Protein AF-A0A645J8C2-F1 (afdb_monomer_lite)

pLDDT: mean 81.37, std 12.47, range [44.69, 94.81]

InterPro domains:
  IPR003390 DNA integrity scanning protein, DisA, N-terminal [PF02457] (5-46)
  IPR003390 DNA integrity scanning protein, DisA, N-terminal [PS51794] (1-54)
  IPR036888 DNA integrity scanning protein, DisA, N-terminal domain superfamily [G3DSA:3.40.1700.10] (2-58)
  IPR036888 DNA integrity scanning protein, DisA, N-terminal domain superfamily [SSF143597] (4-51)
  IPR050338 DNA integrity scanning protein DisA [PTHR34185] (4-54)

Organism: NCBI:txid1076179

Secondary structure (DSSP, 8-state):
----S----TT--HHHHHHHHHHHHSS--EEEEETTTTEEEEEETTEEEEEEE-SS------

Radius of gyration: 12.34 Å; chains: 1; bounding box: 31×22×34 Å

Sequence (62 aa):
MDGKNIDIEKGLGGRHVSAAAISRDTVAISVTVSESGGVLRVYKDAKETICMESLQPASRYI

Foldseek 3Di:
DDLPPADDDPPDDPVLSVQLVVLQVDVDKGWDQDLVFRWIWIHHNSDTDDTDGDPDHPDPPD

Structure (mmCIF, N/CA/C/O backbone):
data_AF-A0A645J8C2-F1
#
_entry.id   AF-A0A645J8C2-F1
#
loop_
_atom_site.group_PDB
_atom_site.id
_atom_site.type_symbol
_atom_site.label_atom_id
_atom_site.label_alt_id
_atom_site.label_comp_id
_atom_site.label_asym_id
_atom_site.label_entity_id
_atom_site.label_seq_id
_atom_site.pdbx_PDB_ins_code
_atom_site.Cartn_x
_atom_site.Cartn_y
_atom_site.Cartn_z
_atom_site.occupancy
_atom_site.B_iso_or_equiv
_atom_site.auth_seq_id
_atom_site.auth_comp_id
_atom_site.auth_asym_id
_atom_site.auth_atom_id
_atom_site.pdbx_PDB_model_num
ATOM 1 N N . MET A 1 1 ? 17.222 3.426 -7.769 1.00 44.69 1 MET A N 1
ATOM 2 C CA . MET A 1 1 ? 15.837 2.917 -7.728 1.00 44.69 1 MET A CA 1
ATOM 3 C C . MET A 1 1 ? 14.953 4.054 -7.255 1.00 44.69 1 MET A C 1
ATOM 5 O O . MET A 1 1 ? 14.807 4.270 -6.059 1.00 44.69 1 MET A O 1
ATOM 9 N N . ASP A 1 2 ? 14.499 4.882 -8.188 1.00 49.66 2 ASP A N 1
ATOM 10 C CA . ASP A 1 2 ? 13.813 6.134 -7.889 1.00 49.66 2 ASP A CA 1
ATOM 11 C C . ASP A 1 2 ? 12.373 5.874 -7.420 1.00 49.66 2 ASP A C 1
ATOM 13 O O . ASP A 1 2 ? 11.521 5.429 -8.188 1.00 49.66 2 ASP A O 1
ATOM 17 N N . GLY A 1 3 ? 12.058 6.219 -6.168 1.00 55.06 3 GLY A N 1
ATOM 18 C CA . GLY A 1 3 ? 10.684 6.260 -5.639 1.00 55.06 3 GLY A CA 1
ATOM 19 C C . GLY A 1 3 ? 9.806 7.362 -6.258 1.00 55.06 3 GLY A C 1
ATOM 20 O O . GLY A 1 3 ? 8.797 7.742 -5.682 1.00 55.06 3 GLY A O 1
ATOM 21 N N . LYS A 1 4 ? 10.196 7.907 -7.418 1.00 59.72 4 LYS A N 1
ATOM 22 C CA . LYS A 1 4 ? 9.670 9.141 -8.024 1.00 59.72 4 LYS A CA 1
ATOM 23 C C . LYS A 1 4 ? 8.317 9.005 -8.733 1.00 59.72 4 LYS A C 1
ATOM 25 O O . LYS A 1 4 ? 7.858 9.979 -9.311 1.00 59.72 4 LYS A O 1
ATOM 30 N N . ASN A 1 5 ? 7.674 7.840 -8.704 1.00 66.69 5 ASN A N 1
ATOM 31 C CA . ASN A 1 5 ? 6.400 7.628 -9.398 1.00 66.69 5 ASN A CA 1
ATOM 32 C C . ASN A 1 5 ? 5.433 6.794 -8.555 1.00 66.69 5 ASN A C 1
ATOM 34 O O . ASN A 1 5 ? 4.988 5.728 -8.978 1.00 66.69 5 ASN A O 1
ATOM 38 N N . ILE A 1 6 ? 5.222 7.226 -7.316 1.00 72.75 6 ILE A N 1
ATOM 39 C CA . ILE A 1 6 ? 4.251 6.643 -6.396 1.00 72.75 6 ILE A CA 1
ATOM 40 C C . ILE A 1 6 ? 3.382 7.803 -5.922 1.00 72.75 6 ILE A C 1
ATOM 42 O O . ILE A 1 6 ? 3.877 8.700 -5.239 1.00 72.75 6 ILE A O 1
ATOM 46 N N . ASP A 1 7 ? 2.121 7.806 -6.341 1.00 76.31 7 ASP A N 1
ATOM 47 C CA . ASP A 1 7 ? 1.148 8.821 -5.949 1.00 76.31 7 ASP A CA 1
ATOM 48 C C . ASP A 1 7 ? 0.511 8.388 -4.625 1.00 76.31 7 ASP A C 1
ATOM 50 O O . ASP A 1 7 ? -0.402 7.564 -4.588 1.00 76.31 7 ASP A O 1
ATOM 54 N N . ILE A 1 8 ? 1.099 8.851 -3.523 1.00 79.50 8 ILE A N 1
ATOM 55 C CA . ILE A 1 8 ? 0.683 8.526 -2.158 1.00 79.50 8 ILE A CA 1
ATOM 56 C C . ILE A 1 8 ? 0.308 9.809 -1.422 1.00 79.50 8 ILE A C 1
ATOM 58 O O . ILE A 1 8 ? 0.976 10.838 -1.562 1.00 79.50 8 ILE A O 1
ATOM 62 N N . GLU A 1 9 ? -0.731 9.729 -0.588 1.00 77.75 9 GLU A N 1
ATOM 63 C CA . GLU A 1 9 ? -1.134 10.842 0.267 1.00 77.75 9 GLU A CA 1
ATOM 64 C C . GLU A 1 9 ? 0.024 11.332 1.152 1.00 77.75 9 GLU A C 1
ATOM 66 O O . GLU A 1 9 ? 0.811 10.561 1.715 1.00 77.75 9 GLU A O 1
ATOM 71 N N . LYS A 1 10 ? 0.126 12.656 1.300 1.00 76.75 10 LYS A N 1
ATOM 72 C CA . LYS A 1 10 ? 1.129 13.268 2.176 1.00 76.75 10 LYS A CA 1
ATOM 73 C C . LYS A 1 10 ? 0.864 12.870 3.629 1.00 76.75 10 LYS A C 1
ATOM 75 O O . LYS A 1 10 ? -0.274 12.851 4.077 1.00 76.75 10 LYS A O 1
ATOM 80 N N . GLY A 1 11 ? 1.935 12.610 4.378 1.00 77.88 11 GLY A N 1
ATOM 81 C CA . GLY A 1 11 ? 1.849 12.197 5.784 1.00 77.88 11 GLY A CA 1
ATOM 82 C C . GLY A 1 11 ? 1.849 10.682 5.999 1.00 77.88 11 GLY A C 1
ATOM 83 O O . GLY A 1 11 ? 1.872 10.240 7.145 1.00 77.88 11 GLY A O 1
ATOM 84 N N . LEU A 1 12 ? 1.890 9.880 4.928 1.00 79.19 12 LEU A N 1
ATOM 85 C CA . LEU A 1 12 ? 2.088 8.435 5.027 1.00 79.19 12 LEU A CA 1
ATOM 86 C C . LEU A 1 12 ? 3.570 8.073 5.177 1.00 79.19 12 LEU A C 1
ATOM 88 O O . LEU A 1 12 ? 4.445 8.634 4.518 1.00 79.19 12 LEU A O 1
ATOM 92 N N . GLY A 1 13 ? 3.854 7.139 6.088 1.00 84.75 13 GLY A N 1
ATOM 93 C CA . GLY A 1 13 ? 5.217 6.737 6.433 1.00 84.75 13 GLY A CA 1
ATOM 94 C C . GLY A 1 13 ? 5.842 5.774 5.420 1.00 84.75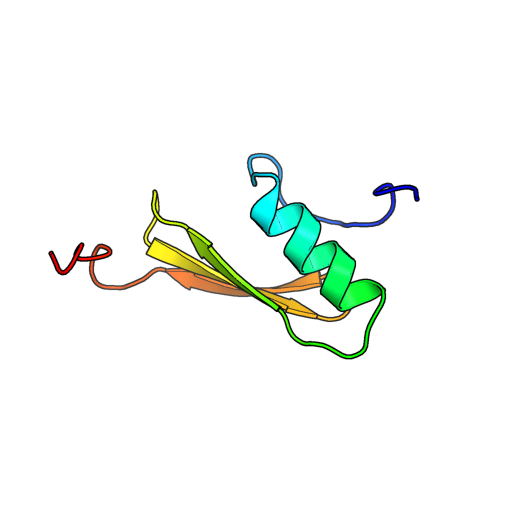 13 GLY A C 1
ATOM 95 O O . GLY A 1 13 ? 5.204 5.310 4.476 1.00 84.75 13 GLY A O 1
ATOM 96 N N . GLY A 1 14 ? 7.101 5.391 5.661 1.00 87.88 14 GLY A N 1
ATOM 97 C CA . GLY A 1 14 ? 7.860 4.527 4.747 1.00 87.88 14 GLY A CA 1
ATOM 98 C C . GLY A 1 14 ? 7.204 3.172 4.436 1.00 87.88 14 GLY A C 1
ATOM 99 O O . GLY A 1 14 ? 7.413 2.637 3.354 1.00 87.88 14 GLY A O 1
ATOM 100 N N . ARG A 1 15 ? 6.363 2.628 5.332 1.00 88.62 15 ARG A N 1
ATOM 101 C CA . ARG A 1 15 ? 5.631 1.367 5.088 1.00 88.62 15 ARG A CA 1
ATOM 102 C C . ARG A 1 15 ? 4.621 1.493 3.950 1.00 88.62 15 ARG A C 1
ATOM 104 O O . ARG A 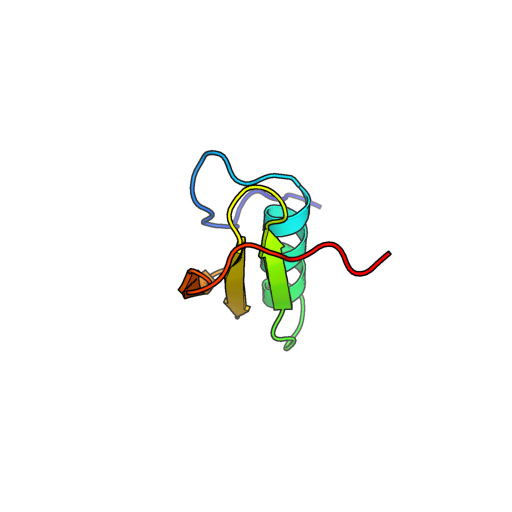1 15 ? 4.537 0.593 3.122 1.00 88.62 15 ARG A O 1
ATOM 111 N N . HIS A 1 16 ? 3.896 2.605 3.895 1.00 89.56 16 HIS A N 1
ATOM 112 C CA . HIS A 1 16 ? 2.941 2.895 2.828 1.00 89.56 16 HIS A CA 1
ATOM 113 C C . HIS A 1 16 ? 3.667 3.085 1.499 1.00 89.56 16 HIS A C 1
ATOM 115 O O . HIS A 1 16 ? 3.300 2.463 0.507 1.00 89.56 16 HIS A O 1
ATOM 121 N N . VAL A 1 17 ? 4.766 3.848 1.506 1.00 89.69 17 VAL A N 1
ATOM 122 C CA . VAL A 1 17 ? 5.600 4.069 0.312 1.00 89.69 17 VAL A CA 1
ATOM 123 C C . VAL A 1 17 ? 6.136 2.748 -0.241 1.00 89.69 17 VAL A C 1
ATOM 125 O O . VAL A 1 17 ? 6.012 2.489 -1.437 1.00 89.69 17 VAL A O 1
ATOM 128 N N . SER A 1 18 ? 6.660 1.874 0.619 1.00 91.62 18 SER A N 1
ATOM 129 C CA . SER A 1 18 ? 7.130 0.546 0.210 1.00 91.62 18 SER A CA 1
ATOM 130 C C . SER A 1 18 ? 6.001 -0.345 -0.313 1.00 91.62 18 SER A C 1
ATOM 132 O O . SER A 1 18 ? 6.200 -1.063 -1.291 1.00 91.62 18 SER A O 1
ATOM 134 N N . ALA A 1 19 ? 4.815 -0.300 0.304 1.00 92.88 19 ALA A N 1
ATOM 135 C CA . ALA A 1 19 ? 3.657 -1.085 -0.120 1.00 92.88 19 ALA A CA 1
ATOM 136 C C . ALA A 1 19 ? 3.164 -0.670 -1.516 1.00 92.88 19 ALA A C 1
ATOM 138 O O . ALA A 1 19 ? 2.910 -1.526 -2.368 1.00 92.88 19 ALA A O 1
ATOM 139 N N . ALA A 1 20 ? 3.087 0.628 -1.794 1.00 91.88 20 ALA A N 1
ATOM 140 C CA . ALA A 1 20 ? 2.728 1.096 -3.124 1.00 91.88 20 ALA A CA 1
ATOM 141 C C . ALA A 1 20 ? 3.836 0.801 -4.152 1.00 91.88 20 ALA A C 1
ATOM 143 O O . ALA A 1 20 ? 3.522 0.340 -5.248 1.00 91.88 20 ALA A O 1
ATOM 144 N N . ALA A 1 21 ? 5.119 0.949 -3.789 1.00 92.12 21 ALA A N 1
ATOM 145 C CA . ALA A 1 21 ? 6.247 0.595 -4.658 1.00 92.12 21 ALA A CA 1
ATOM 146 C C . ALA A 1 21 ? 6.216 -0.883 -5.084 1.00 92.12 21 ALA A C 1
ATOM 148 O O . ALA A 1 21 ? 6.295 -1.183 -6.273 1.00 92.12 21 ALA A O 1
ATOM 149 N N . ILE A 1 22 ? 6.042 -1.814 -4.136 1.00 93.25 22 ILE A N 1
ATOM 150 C CA . ILE A 1 22 ? 6.039 -3.248 -4.459 1.00 93.25 22 ILE A CA 1
ATOM 151 C C . ILE A 1 22 ? 4.832 -3.639 -5.318 1.00 93.25 22 ILE A C 1
ATOM 153 O O . ILE A 1 22 ? 4.959 -4.490 -6.193 1.00 93.25 22 ILE A O 1
ATOM 157 N N . SER A 1 23 ? 3.684 -2.979 -5.123 1.00 93.62 23 SER A N 1
ATOM 158 C CA . SER A 1 23 ? 2.489 -3.186 -5.956 1.00 93.62 23 SER A CA 1
ATOM 159 C C . SER A 1 23 ? 2.635 -2.656 -7.388 1.00 93.62 23 SER A C 1
ATOM 161 O O . SER A 1 23 ? 1.850 -3.024 -8.249 1.00 93.62 23 SER A O 1
ATOM 163 N N . ARG A 1 24 ? 3.606 -1.765 -7.637 1.00 91.25 24 ARG A N 1
ATOM 164 C CA . ARG A 1 24 ? 3.947 -1.240 -8.968 1.00 91.25 24 ARG A CA 1
ATOM 165 C C . ARG A 1 24 ? 4.923 -2.153 -9.695 1.00 91.25 24 ARG A C 1
ATOM 167 O O . ARG A 1 24 ? 4.789 -2.388 -10.889 1.00 91.25 24 ARG A O 1
ATOM 174 N N . ASP A 1 25 ? 5.940 -2.606 -8.967 1.00 92.69 25 ASP A N 1
ATOM 175 C CA . ASP A 1 25 ? 7.061 -3.362 -9.529 1.00 92.69 25 ASP A CA 1
ATOM 176 C C . ASP A 1 25 ? 6.726 -4.860 -9.681 1.00 92.69 25 ASP A C 1
ATOM 178 O O . ASP A 1 25 ? 7.497 -5.624 -10.260 1.00 92.69 25 ASP A O 1
ATOM 182 N N . THR A 1 26 ? 5.568 -5.293 -9.171 1.00 92.31 26 THR A N 1
ATOM 183 C CA . THR A 1 26 ? 5.070 -6.671 -9.241 1.00 92.31 26 THR A CA 1
ATOM 184 C C . THR A 1 26 ? 3.573 -6.694 -9.559 1.00 92.31 26 THR A C 1
ATOM 186 O O . THR A 1 26 ? 2.913 -5.664 -9.551 1.00 92.31 26 THR A O 1
ATOM 189 N N . VAL A 1 27 ? 3.011 -7.887 -9.766 1.00 91.94 27 VAL A N 1
ATOM 190 C CA . VAL A 1 27 ? 1.553 -8.096 -9.885 1.00 91.94 27 VAL A CA 1
ATOM 191 C C . VAL A 1 27 ? 0.851 -8.251 -8.524 1.00 91.94 27 VAL A C 1
ATOM 193 O O . VAL A 1 27 ? -0.289 -8.713 -8.458 1.00 91.94 27 VAL A O 1
ATOM 196 N N . ALA A 1 28 ? 1.540 -7.941 -7.420 1.00 94.50 28 ALA A N 1
ATOM 197 C CA . ALA A 1 28 ? 1.025 -8.153 -6.075 1.00 94.50 28 ALA A CA 1
ATOM 198 C C . ALA A 1 28 ? 0.048 -7.054 -5.639 1.00 94.50 28 ALA A C 1
ATOM 200 O O . ALA A 1 28 ? 0.227 -5.870 -5.923 1.00 94.50 28 ALA A O 1
ATOM 201 N N . ILE A 1 29 ? -0.944 -7.461 -4.848 1.00 94.81 29 ILE A N 1
ATOM 202 C CA . ILE A 1 29 ? -1.763 -6.554 -4.043 1.00 94.81 29 ILE A CA 1
ATOM 203 C C . ILE A 1 29 ? -1.080 -6.418 -2.684 1.00 94.81 29 ILE A C 1
ATOM 205 O O . ILE A 1 29 ? -0.792 -7.427 -2.036 1.00 94.81 29 ILE A O 1
ATOM 209 N N . SER A 1 30 ? -0.820 -5.190 -2.241 1.00 94.50 30 SER A N 1
ATOM 210 C CA . SER A 1 30 ? -0.205 -4.935 -0.937 1.00 94.50 30 SER A CA 1
ATOM 211 C C . SER A 1 30 ? -1.202 -4.292 0.023 1.00 94.50 30 SER A C 1
ATOM 213 O O . SER A 1 30 ? -2.068 -3.515 -0.376 1.00 94.50 30 SER A O 1
ATOM 215 N N . VAL A 1 31 ? -1.096 -4.636 1.308 1.00 92.25 31 VAL A N 1
ATOM 216 C CA . VAL A 1 31 ? -1.993 -4.149 2.362 1.00 92.25 31 VAL A CA 1
ATOM 217 C C . VAL A 1 31 ? -1.157 -3.569 3.494 1.00 92.25 31 VAL A C 1
ATOM 219 O O . VAL A 1 31 ? -0.168 -4.167 3.918 1.00 92.25 31 VAL A O 1
ATOM 222 N N . THR A 1 32 ? -1.561 -2.409 4.003 1.00 90.19 32 THR A N 1
ATOM 223 C CA . THR A 1 32 ? -0.962 -1.790 5.190 1.00 90.19 32 THR A CA 1
ATOM 224 C C . THR A 1 32 ? -2.019 -1.517 6.243 1.00 90.19 32 THR A C 1
ATOM 226 O O . THR A 1 32 ? -3.113 -1.053 5.934 1.00 90.19 32 THR A O 1
ATOM 229 N N . VAL A 1 33 ? -1.664 -1.793 7.497 1.00 86.50 33 VAL A N 1
ATOM 230 C CA . VAL A 1 33 ? -2.481 -1.487 8.673 1.00 86.50 33 VAL A CA 1
ATOM 231 C C . VAL A 1 33 ? -1.758 -0.412 9.466 1.00 86.50 33 VAL A C 1
ATOM 233 O O . VAL A 1 33 ? -0.608 -0.598 9.867 1.00 86.50 33 VAL A O 1
ATOM 236 N N . SER A 1 34 ? -2.407 0.730 9.657 1.00 77.19 34 SER A N 1
ATOM 237 C CA . SER A 1 34 ? -1.821 1.845 10.399 1.00 77.19 34 SER A CA 1
ATOM 238 C C . SER A 1 34 ? -2.128 1.681 11.885 1.00 77.19 34 SER A C 1
ATOM 240 O O . SER A 1 34 ? -3.276 1.834 12.290 1.00 77.19 34 SER A O 1
ATOM 242 N N . GLU A 1 35 ? -1.108 1.392 12.697 1.00 70.25 35 GLU A N 1
ATOM 243 C CA . GLU A 1 35 ? -1.244 1.232 14.157 1.00 70.25 35 GLU A CA 1
ATOM 244 C C . GLU A 1 35 ? -1.869 2.468 14.820 1.00 70.25 35 GLU A C 1
ATOM 246 O O . GLU A 1 35 ? -2.728 2.340 15.685 1.00 70.25 35 GLU A O 1
ATOM 251 N N . SER A 1 36 ? -1.491 3.665 14.367 1.00 67.69 36 SER A N 1
ATOM 252 C CA . SER A 1 36 ? -1.941 4.936 14.939 1.00 67.69 36 SER A CA 1
ATOM 253 C C . SER A 1 36 ? -3.399 5.294 14.645 1.00 67.69 36 SER A C 1
ATOM 255 O O . SER A 1 36 ? -3.961 6.118 15.357 1.00 67.69 36 SER A O 1
ATOM 257 N N . GLY A 1 37 ? -4.004 4.721 13.600 1.00 65.44 37 GLY A N 1
ATOM 258 C CA . GLY A 1 37 ? -5.332 5.132 13.128 1.00 65.44 37 GLY A CA 1
ATOM 259 C C . GLY A 1 37 ? -6.312 3.993 12.876 1.00 65.44 37 GLY A C 1
ATOM 260 O O . GLY A 1 37 ? -7.438 4.253 12.479 1.00 65.44 37 GLY A O 1
ATOM 261 N N . GLY A 1 38 ? -5.896 2.732 13.027 1.00 74.31 38 GLY A N 1
ATOM 262 C CA . GLY A 1 38 ? -6.727 1.586 12.646 1.00 74.31 38 GLY A CA 1
ATOM 263 C C . GLY A 1 38 ? -7.123 1.586 11.163 1.00 74.31 38 GLY A C 1
ATOM 264 O O . GLY A 1 38 ? -8.071 0.902 10.790 1.00 74.31 38 GLY A O 1
ATOM 265 N N . VAL A 1 39 ? -6.426 2.362 10.322 1.00 83.75 39 VAL A N 1
ATOM 266 C CA . VAL A 1 39 ? -6.746 2.513 8.899 1.00 83.75 39 VAL A CA 1
ATOM 267 C C . VAL A 1 39 ? -6.043 1.425 8.101 1.00 83.75 39 VAL A C 1
ATOM 269 O O . VAL A 1 39 ? -4.810 1.304 8.135 1.00 83.75 39 VAL A O 1
ATOM 272 N N . LEU A 1 40 ? -6.847 0.660 7.374 1.00 89.69 40 LEU A N 1
ATOM 273 C CA . LEU A 1 40 ? -6.447 -0.338 6.398 1.00 89.69 40 LEU A CA 1
ATOM 274 C C . LEU A 1 40 ? -6.371 0.312 5.019 1.00 89.69 40 LEU A C 1
ATOM 276 O O . LEU A 1 40 ? -7.346 0.890 4.542 1.00 89.69 40 LEU A O 1
ATOM 280 N N . ARG A 1 41 ? -5.217 0.176 4.367 1.00 90.75 41 ARG A N 1
ATOM 281 C CA . ARG A 1 41 ? -4.986 0.655 3.001 1.00 90.75 41 ARG A CA 1
ATOM 282 C C . ARG A 1 41 ? -4.545 -0.479 2.101 1.00 90.75 41 ARG A C 1
ATOM 284 O O . ARG A 1 41 ? -3.663 -1.249 2.487 1.00 90.75 41 ARG A O 1
ATOM 291 N N . VAL A 1 42 ? -5.125 -0.552 0.909 1.00 93.19 42 VAL A N 1
ATOM 292 C CA . VAL A 1 42 ? -4.788 -1.546 -0.118 1.00 93.19 42 VAL A CA 1
ATOM 293 C C . VAL A 1 42 ? -4.242 -0.842 -1.351 1.00 93.19 42 VAL A C 1
ATOM 295 O O . VAL A 1 42 ? -4.889 0.071 -1.870 1.00 93.19 42 VAL A O 1
ATOM 298 N N . TYR A 1 43 ? -3.093 -1.305 -1.844 1.00 93.38 43 TYR A N 1
ATOM 299 C CA . TYR A 1 43 ? -2.464 -0.789 -3.054 1.00 93.38 43 TYR A CA 1
ATOM 300 C C . TYR A 1 43 ? -2.400 -1.833 -4.165 1.00 93.38 43 TYR A C 1
ATOM 302 O O . TYR A 1 43 ? -2.148 -3.019 -3.929 1.00 93.38 43 TYR A O 1
ATOM 310 N N . LYS A 1 44 ? -2.588 -1.349 -5.392 1.00 93.31 44 LYS A N 1
ATOM 311 C CA . LYS A 1 44 ? -2.410 -2.089 -6.639 1.00 93.31 44 LYS A CA 1
ATOM 312 C C . LYS A 1 44 ? -1.882 -1.128 -7.701 1.00 93.31 44 LYS A C 1
ATOM 314 O O . LYS A 1 44 ? -2.394 -0.017 -7.811 1.00 93.31 44 LYS A O 1
ATOM 319 N N . ASP A 1 45 ? -0.872 -1.533 -8.470 1.00 92.00 45 ASP A N 1
ATOM 320 C CA . ASP A 1 45 ? -0.293 -0.719 -9.549 1.00 92.00 45 ASP A CA 1
ATOM 321 C C . ASP A 1 45 ? 0.146 0.684 -9.070 1.00 92.00 45 ASP A C 1
ATOM 323 O O . ASP A 1 45 ? -0.080 1.694 -9.739 1.00 92.00 45 ASP A O 1
ATOM 327 N N . ALA A 1 46 ? 0.746 0.759 -7.874 1.00 89.31 46 ALA A N 1
ATOM 328 C CA . ALA A 1 46 ? 1.136 2.000 -7.189 1.00 89.31 46 ALA A CA 1
ATOM 329 C C . ALA A 1 46 ? -0.013 2.932 -6.757 1.00 89.31 46 ALA A C 1
ATOM 331 O O . ALA A 1 46 ? 0.259 4.049 -6.321 1.00 89.31 46 ALA A O 1
ATOM 332 N N . LYS A 1 47 ? -1.273 2.495 -6.847 1.00 89.19 47 LYS A N 1
ATOM 333 C CA . LYS A 1 47 ? -2.448 3.297 -6.487 1.00 89.19 47 LYS A CA 1
ATOM 334 C C . LYS A 1 47 ? -3.157 2.731 -5.273 1.00 89.19 47 LYS A C 1
ATOM 336 O O . LYS A 1 47 ? -3.367 1.522 -5.172 1.00 89.19 47 LYS A O 1
ATOM 341 N N . GLU A 1 48 ? -3.569 3.616 -4.373 1.00 90.81 48 GLU A N 1
ATOM 342 C CA . GLU A 1 48 ? -4.507 3.256 -3.317 1.00 90.81 48 GLU A CA 1
ATOM 343 C C . GLU A 1 48 ? -5.869 2.938 -3.946 1.00 90.81 48 GLU A C 1
ATOM 345 O O . GLU A 1 48 ? -6.412 3.725 -4.716 1.00 90.81 48 GLU A O 1
ATOM 350 N N . THR A 1 49 ? -6.393 1.747 -3.664 1.00 90.44 49 THR A N 1
ATOM 351 C CA . THR A 1 49 ? -7.698 1.299 -4.179 1.00 90.44 49 THR A CA 1
ATOM 352 C C . THR A 1 49 ? -8.748 1.255 -3.078 1.00 90.44 49 THR A C 1
ATOM 354 O O . THR A 1 49 ? -9.924 1.497 -3.334 1.00 90.44 49 THR A O 1
ATOM 357 N N . ILE A 1 50 ? -8.340 0.917 -1.853 1.00 90.50 50 ILE A N 1
ATOM 358 C CA . ILE A 1 50 ? -9.242 0.771 -0.713 1.00 90.50 50 ILE A CA 1
ATOM 359 C C . ILE A 1 50 ? -8.616 1.475 0.484 1.00 90.50 50 ILE A C 1
ATOM 361 O O . ILE A 1 50 ? -7.469 1.190 0.832 1.00 90.50 50 ILE A O 1
ATOM 365 N N . CYS A 1 51 ? -9.408 2.331 1.121 1.00 88.44 51 CYS A N 1
ATOM 366 C CA . CYS A 1 51 ? -9.105 3.000 2.376 1.00 88.44 51 CYS A CA 1
ATOM 367 C C . CYS A 1 51 ? -10.275 2.711 3.322 1.00 88.44 51 CYS A C 1
ATOM 369 O O . CYS A 1 51 ? -11.402 3.132 3.064 1.00 88.44 51 CYS A O 1
ATOM 371 N N . MET A 1 52 ? -10.038 1.914 4.361 1.00 86.75 52 MET A N 1
ATOM 372 C CA . MET A 1 52 ? -11.062 1.526 5.331 1.00 86.75 52 MET A CA 1
ATOM 373 C C . MET A 1 52 ? -10.594 1.874 6.730 1.00 86.75 52 MET A C 1
ATOM 375 O O . MET A 1 52 ? -9.491 1.510 7.136 1.00 86.75 52 MET A O 1
ATOM 379 N N . GLU A 1 53 ? -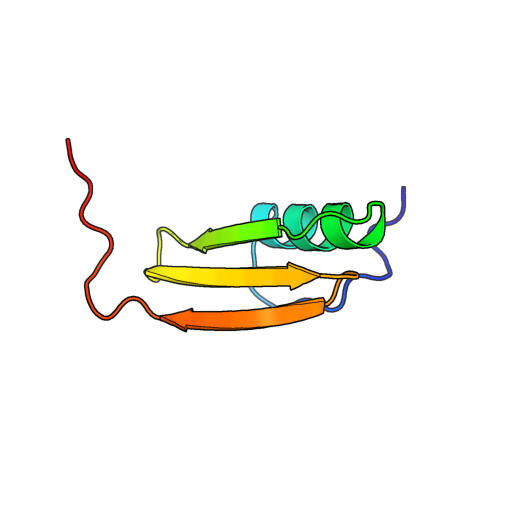11.457 2.533 7.485 1.00 84.12 53 GLU A N 1
ATOM 380 C CA . GLU A 1 53 ? -11.249 2.745 8.908 1.00 84.12 53 GLU A CA 1
ATOM 381 C C . GLU A 1 53 ? -11.797 1.548 9.679 1.00 84.12 53 GLU A C 1
ATOM 383 O O . GLU A 1 53 ? -12.863 1.010 9.365 1.00 84.12 53 GLU A O 1
ATOM 388 N N . SER A 1 54 ? -11.061 1.104 10.692 1.00 73.62 54 SER A N 1
ATOM 389 C CA . SER A 1 54 ? -11.583 0.098 11.603 1.00 73.62 54 SER A CA 1
ATOM 390 C C . SER A 1 54 ? -12.660 0.716 12.494 1.00 73.62 54 SER A C 1
ATOM 392 O O . SER A 1 54 ? -12.416 1.697 13.192 1.00 73.62 54 SER A O 1
ATOM 394 N N . LEU A 1 55 ? -13.838 0.087 12.529 1.00 73.94 55 LEU A N 1
ATOM 395 C CA . LEU A 1 55 ? -14.942 0.434 13.438 1.00 73.94 55 LEU A CA 1
ATOM 396 C C . LEU A 1 55 ? -14.560 0.298 14.920 1.00 73.94 55 LEU A C 1
ATOM 398 O O . LEU A 1 55 ? -15.216 0.861 15.793 1.00 73.94 55 LEU A O 1
ATOM 402 N N . GLN A 1 56 ? -13.511 -0.473 15.204 1.00 71.25 56 GLN A N 1
ATOM 403 C CA . GLN A 1 56 ? -12.975 -0.679 16.541 1.00 71.25 56 GLN A CA 1
ATOM 404 C C . GLN A 1 56 ? -11.487 -0.311 16.561 1.00 71.25 56 GLN A C 1
ATOM 406 O O . GL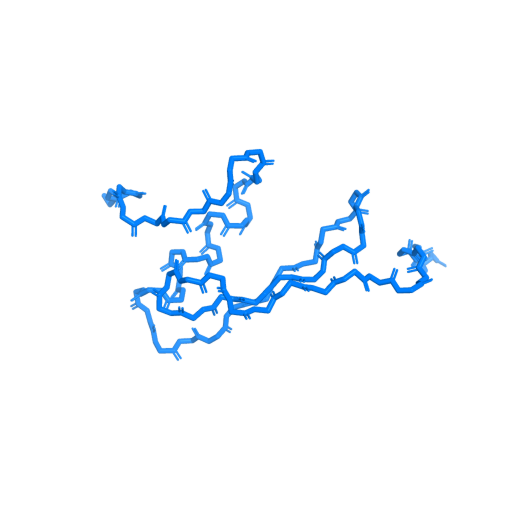N A 1 56 ? -10.762 -0.684 15.635 1.00 71.25 56 GLN A O 1
ATOM 411 N N . PRO A 1 57 ? -10.990 0.383 17.599 1.00 67.38 57 PRO A N 1
ATOM 412 C CA . PRO A 1 57 ? -9.565 0.666 17.715 1.00 67.38 57 PRO A CA 1
ATOM 413 C C . PRO A 1 57 ? -8.760 -0.637 17.708 1.00 67.38 57 PRO A C 1
ATOM 415 O O . PRO A 1 57 ? -9.221 -1.664 18.212 1.00 67.38 57 PRO A O 1
ATOM 418 N N . ALA A 1 58 ? -7.557 -0.591 17.129 1.00 64.69 58 ALA A N 1
ATOM 419 C CA . ALA A 1 58 ? -6.658 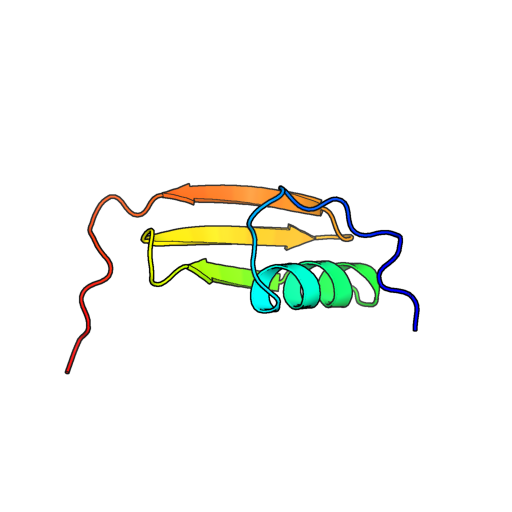-1.736 17.098 1.00 64.69 58 ALA A CA 1
ATOM 420 C C . ALA A 1 58 ? -6.355 -2.176 18.539 1.00 64.69 58 ALA A C 1
ATOM 422 O O . ALA A 1 58 ? -5.599 -1.527 19.261 1.00 64.69 58 ALA A O 1
ATOM 423 N N . SER A 1 59 ? -6.985 -3.266 18.977 1.00 67.00 59 SER A N 1
ATOM 424 C CA . SER A 1 59 ? -6.715 -3.847 20.285 1.00 67.00 59 SER A CA 1
ATOM 425 C C . SER A 1 59 ? -5.380 -4.574 20.209 1.00 67.00 59 SER A C 1
ATOM 427 O O . SER A 1 59 ? -5.212 -5.524 19.440 1.00 67.00 59 SER A O 1
ATOM 429 N N . ARG A 1 60 ? -4.403 -4.101 20.984 1.00 67.56 60 ARG A N 1
ATOM 430 C CA . ARG A 1 60 ? -3.147 -4.816 21.182 1.00 67.56 60 ARG A CA 1
ATOM 431 C C . ARG A 1 60 ? -3.462 -6.059 22.016 1.00 67.56 60 ARG A C 1
ATOM 433 O O . ARG A 1 60 ? -3.564 -5.966 23.234 1.00 67.56 60 ARG A O 1
ATOM 440 N N . TYR A 1 61 ? -3.632 -7.202 21.360 1.00 62.00 61 TYR A N 1
ATOM 441 C CA . TYR A 1 61 ? -3.679 -8.484 22.056 1.00 62.00 61 TYR A CA 1
ATOM 442 C C . TYR A 1 61 ? -2.263 -8.778 22.572 1.00 62.00 61 TYR A C 1
ATOM 444 O O . TYR A 1 61 ? -1.359 -9.038 21.773 1.00 62.00 61 TYR A O 1
ATOM 452 N N . ILE A 1 62 ? -2.060 -8.601 23.880 1.00 64.25 62 ILE A N 1
ATOM 453 C CA . ILE A 1 62 ? -0.833 -8.958 24.608 1.00 64.25 62 ILE A CA 1
ATOM 454 C C . ILE A 1 62 ? -1.008 -10.292 25.320 1.00 64.25 62 ILE A C 1
ATOM 456 O O . ILE A 1 62 ? -2.135 -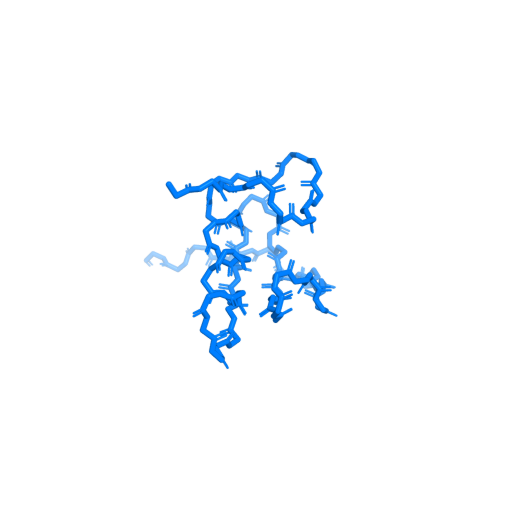10.557 25.794 1.00 64.25 62 ILE A O 1
#